Protein AF-A0A5C8LF35-F1 (afdb_monomer_lite)

Structure (mmCIF, N/CA/C/O backbone):
data_AF-A0A5C8LF35-F1
#
_entry.id   AF-A0A5C8LF35-F1
#
loop_
_atom_site.group_PDB
_atom_site.id
_atom_site.type_symbol
_atom_site.label_atom_id
_atom_site.label_alt_id
_atom_site.label_comp_id
_atom_site.label_asym_id
_atom_site.label_entity_id
_atom_site.label_seq_id
_atom_site.pdbx_PDB_ins_code
_atom_site.Cartn_x
_atom_site.Cartn_y
_atom_site.Cartn_z
_atom_site.occupancy
_atom_site.B_iso_or_equiv
_atom_site.auth_seq_id
_atom_site.auth_comp_id
_atom_site.auth_asym_id
_atom_site.auth_atom_id
_atom_site.pdbx_PDB_model_num
ATOM 1 N N . MET A 1 1 ? 1.570 -0.341 0.371 1.00 90.12 1 MET A N 1
ATOM 2 C CA . MET A 1 1 ? 1.064 0.484 1.495 1.00 90.12 1 MET A CA 1
ATOM 3 C C . MET A 1 1 ? 0.778 -0.433 2.674 1.00 90.12 1 MET A C 1
ATOM 5 O O . MET A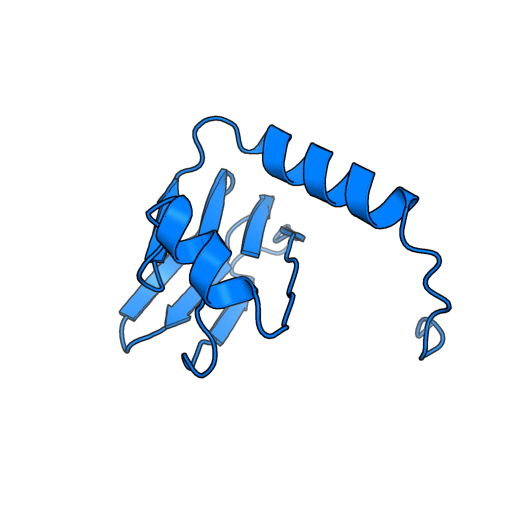 1 1 ? 0.328 -1.541 2.436 1.00 90.12 1 MET A O 1
ATOM 9 N N . GLN A 1 2 ? 1.028 -0.005 3.906 1.00 94.31 2 GLN A N 1
ATOM 10 C CA . GLN A 1 2 ? 0.748 -0.740 5.142 1.00 94.31 2 GLN A CA 1
ATOM 11 C C . GLN A 1 2 ? 0.016 0.172 6.129 1.00 94.31 2 GLN A C 1
ATOM 13 O O . GLN A 1 2 ? 0.334 1.358 6.201 1.00 94.31 2 GLN A O 1
ATOM 18 N N . ILE A 1 3 ? -0.928 -0.374 6.896 1.00 95.06 3 ILE A N 1
ATOM 19 C CA . ILE A 1 3 ? -1.604 0.341 7.983 1.00 95.06 3 ILE A CA 1
ATOM 20 C C . ILE A 1 3 ? -0.829 0.135 9.288 1.00 95.06 3 ILE A C 1
ATOM 22 O O . ILE A 1 3 ? -0.559 -1.003 9.681 1.00 95.06 3 ILE A O 1
ATOM 26 N N . PHE A 1 4 ? -0.487 1.233 9.957 1.00 93.06 4 PHE A N 1
ATOM 27 C CA . PHE A 1 4 ? 0.250 1.238 11.223 1.00 93.06 4 PHE A CA 1
ATOM 28 C C . PHE A 1 4 ? -0.652 1.556 12.421 1.00 93.06 4 PHE A C 1
ATOM 30 O O . PHE A 1 4 ? -0.503 0.957 13.481 1.00 93.06 4 PHE A O 1
ATOM 37 N N . GLU A 1 5 ? -1.615 2.461 12.250 1.00 95.62 5 GLU A N 1
ATOM 38 C CA . GLU A 1 5 ? -2.553 2.870 13.298 1.00 95.62 5 GLU A CA 1
ATOM 39 C C . GLU A 1 5 ? -3.924 3.162 12.681 1.00 95.62 5 GLU A C 1
ATOM 41 O O . GLU A 1 5 ? -4.007 3.560 11.516 1.00 95.62 5 GLU A O 1
ATOM 46 N N . GLY A 1 6 ? -4.992 2.953 13.454 1.00 96.56 6 GLY A N 1
ATOM 47 C CA . GLY A 1 6 ? -6.367 3.166 13.007 1.00 96.56 6 GLY A CA 1
ATOM 48 C C . GLY A 1 6 ? -6.814 2.212 11.895 1.00 96.56 6 GLY A C 1
ATOM 49 O O . GLY A 1 6 ? -6.160 1.217 11.588 1.00 96.56 6 GLY A O 1
ATOM 50 N N . GLU A 1 7 ? -7.954 2.529 11.288 1.00 96.88 7 GLU A N 1
ATOM 51 C CA . GLU A 1 7 ? -8.543 1.768 10.184 1.00 96.88 7 GLU A CA 1
ATOM 52 C C . GLU A 1 7 ? -8.783 2.656 8.961 1.00 96.88 7 GLU A C 1
ATOM 54 O O . GLU A 1 7 ? -9.101 3.849 9.078 1.00 96.88 7 GLU A O 1
ATOM 59 N N . GLY A 1 8 ? -8.658 2.049 7.782 1.00 95.62 8 GLY A N 1
ATOM 60 C CA . GLY A 1 8 ? -8.943 2.682 6.500 1.00 95.62 8 GLY A CA 1
ATOM 61 C C . GLY A 1 8 ? -9.745 1.765 5.592 1.00 95.62 8 GLY A C 1
ATOM 62 O O . GLY A 1 8 ? -9.605 0.544 5.644 1.00 95.62 8 GLY A O 1
ATOM 63 N N . GLN A 1 9 ? -10.575 2.358 4.744 1.00 96.12 9 GLN A N 1
ATOM 64 C CA . GLN A 1 9 ? -11.197 1.648 3.636 1.00 96.12 9 GLN A CA 1
ATOM 65 C C . GLN A 1 9 ? -10.265 1.690 2.431 1.00 96.12 9 GLN A C 1
ATOM 67 O O . GLN A 1 9 ? -9.637 2.713 2.157 1.00 96.12 9 GLN A O 1
ATOM 72 N N . PHE A 1 10 ? -10.193 0.579 1.713 1.00 96.31 10 PHE A N 1
ATOM 73 C CA . PHE A 1 10 ? -9.381 0.424 0.519 1.00 96.31 10 PHE A CA 1
ATOM 74 C C . PHE A 1 10 ? -10.205 -0.248 -0.571 1.00 96.31 10 PHE A C 1
ATOM 76 O O . PHE A 1 10 ? -10.940 -1.197 -0.291 1.00 96.31 10 PHE A O 1
ATOM 83 N N . SER A 1 11 ? -10.077 0.209 -1.810 1.00 96.00 11 SER A N 1
ATOM 84 C CA . SER A 1 11 ? -10.697 -0.436 -2.961 1.00 96.00 11 SER A CA 1
ATOM 85 C C . SER A 1 11 ? -9.704 -0.596 -4.102 1.00 96.00 11 SER A C 1
ATOM 87 O O . SER A 1 11 ? -8.886 0.280 -4.369 1.00 96.00 11 SER A O 1
ATOM 89 N N . PHE A 1 12 ? -9.754 -1.745 -4.767 1.00 95.06 12 PHE A N 1
ATOM 90 C CA . PHE A 1 12 ? -9.065 -1.999 -6.033 1.00 95.06 12 PHE A CA 1
ATOM 91 C C . PHE A 1 12 ? -9.731 -3.179 -6.732 1.00 95.06 12 PHE A C 1
ATOM 93 O O . PHE A 1 12 ? -10.356 -4.019 -6.084 1.00 95.06 12 PHE A O 1
ATOM 100 N N . ALA A 1 13 ? -9.604 -3.251 -8.058 1.00 88.88 13 ALA A N 1
ATOM 101 C CA . ALA A 1 13 ? -10.165 -4.346 -8.857 1.00 88.88 13 ALA A CA 1
ATOM 102 C C . ALA A 1 13 ? -11.664 -4.629 -8.574 1.00 88.88 13 ALA A C 1
ATOM 104 O O . ALA A 1 13 ? -12.097 -5.780 -8.579 1.00 88.88 13 ALA A O 1
ATOM 105 N N . GLY A 1 14 ? -12.450 -3.581 -8.296 1.00 90.69 14 GLY A N 1
ATOM 106 C CA . GLY A 1 14 ? -13.884 -3.688 -7.990 1.00 90.69 14 GLY A CA 1
ATOM 107 C C . GLY A 1 14 ? -14.216 -4.290 -6.619 1.00 90.69 14 GLY A C 1
ATOM 108 O O . GLY A 1 14 ? -15.380 -4.571 -6.349 1.00 90.69 14 GLY A O 1
ATOM 109 N N . GLN A 1 15 ? -13.219 -4.502 -5.759 1.00 92.69 15 GLN A N 1
ATOM 110 C CA . GLN A 1 15 ? -13.398 -5.025 -4.408 1.00 92.69 15 GLN A CA 1
ATOM 111 C C . GLN A 1 15 ? -13.142 -3.935 -3.369 1.00 92.69 15 GLN A C 1
ATOM 113 O O . GLN A 1 15 ? -12.343 -3.027 -3.598 1.00 92.69 15 GLN A O 1
ATOM 118 N N . HIS A 1 16 ? -13.810 -4.054 -2.222 1.00 95.12 16 HIS A N 1
ATOM 119 C CA . HIS A 1 16 ? -13.706 -3.127 -1.099 1.00 95.12 16 HIS A CA 1
ATOM 120 C C . HIS A 1 16 ? -13.293 -3.874 0.167 1.00 95.12 16 HIS A C 1
ATOM 122 O O . HIS A 1 16 ? -13.817 -4.947 0.467 1.00 95.12 16 HIS A O 1
ATOM 128 N N . PHE A 1 17 ? -12.381 -3.278 0.926 1.00 95.19 17 PHE A N 1
ATOM 129 C CA . PHE A 1 17 ? -11.770 -3.879 2.102 1.00 95.19 17 PHE A CA 1
ATOM 130 C C . PHE A 1 17 ? -11.650 -2.848 3.217 1.00 95.19 17 PHE A C 1
ATOM 132 O O . PHE A 1 17 ? -11.328 -1.687 2.967 1.00 95.19 17 PHE A O 1
ATOM 139 N N . ILE A 1 18 ? -11.846 -3.287 4.458 1.00 96.81 18 ILE A N 1
ATOM 140 C CA . ILE A 1 18 ? -11.415 -2.530 5.635 1.00 96.81 18 ILE A CA 1
ATOM 141 C C . ILE A 1 18 ? -10.041 -3.062 6.018 1.00 96.81 18 ILE A C 1
ATOM 143 O O . ILE A 1 18 ? -9.896 -4.248 6.313 1.00 96.81 18 ILE A O 1
ATOM 147 N N . MET A 1 19 ? -9.041 -2.187 5.991 1.00 96.31 19 MET A N 1
ATOM 148 C CA . MET A 1 19 ? -7.674 -2.502 6.376 1.00 96.31 19 MET A CA 1
ATOM 149 C C . MET A 1 19 ? -7.392 -2.016 7.800 1.00 96.31 19 MET A C 1
ATOM 151 O O . MET A 1 19 ? -7.673 -0.869 8.154 1.00 96.31 19 MET A O 1
ATOM 155 N N . LYS A 1 20 ? -6.796 -2.900 8.596 1.00 96.12 20 LYS A N 1
ATOM 156 C CA . LYS A 1 20 ? -6.449 -2.741 10.011 1.00 96.12 20 LYS A CA 1
ATOM 157 C C . LYS A 1 20 ? -4.931 -2.749 10.209 1.00 96.12 20 LYS A C 1
ATOM 159 O O . LYS A 1 20 ? -4.207 -3.162 9.296 1.00 96.12 20 LYS A O 1
ATOM 164 N N . PRO A 1 21 ? -4.425 -2.335 11.387 1.00 96.00 21 PRO A N 1
ATOM 165 C CA . PRO A 1 21 ? -2.996 -2.344 11.666 1.00 96.00 21 PRO A CA 1
ATOM 166 C C . PRO A 1 21 ? -2.359 -3.712 11.401 1.00 96.00 21 PRO A C 1
ATOM 168 O O . PRO A 1 21 ? -2.914 -4.755 11.745 1.00 96.00 21 PRO A O 1
ATOM 171 N N . GLY A 1 22 ? -1.197 -3.698 10.754 1.00 94.56 22 GLY A N 1
ATOM 172 C CA . GLY A 1 22 ? -0.477 -4.904 10.345 1.00 94.56 22 GLY A CA 1
ATOM 173 C C . GLY A 1 22 ? -0.909 -5.494 9.000 1.00 94.56 22 GLY A C 1
ATOM 174 O O . GLY A 1 22 ? -0.255 -6.415 8.512 1.00 94.56 22 GLY A O 1
ATOM 175 N N . GLN A 1 23 ? -1.941 -4.946 8.356 1.00 95.81 23 GLN A N 1
ATOM 176 C CA . GLN A 1 23 ? -2.278 -5.280 6.974 1.00 95.81 23 GLN A CA 1
ATOM 177 C C . GLN A 1 23 ? -1.566 -4.357 5.987 1.00 95.81 23 GLN A C 1
ATOM 179 O O . GLN A 1 23 ? -1.343 -3.171 6.249 1.00 95.81 23 GLN A O 1
ATOM 184 N N . GLY A 1 24 ? -1.244 -4.898 4.817 1.00 94.12 24 GLY A N 1
ATOM 185 C CA . GLY A 1 24 ? -0.667 -4.152 3.712 1.00 94.12 24 GLY A CA 1
ATOM 186 C C . GLY A 1 24 ? -1.238 -4.564 2.367 1.00 94.12 24 GLY A C 1
ATOM 187 O O . GLY A 1 24 ? -1.843 -5.619 2.220 1.00 94.12 24 GLY A O 1
ATOM 188 N N . VAL A 1 25 ? -1.049 -3.702 1.379 1.00 94.62 25 VAL A N 1
ATOM 189 C CA . VAL A 1 25 ? -1.448 -3.918 -0.008 1.00 94.62 25 VAL A CA 1
ATOM 190 C C . VAL A 1 25 ? -0.251 -3.691 -0.926 1.00 94.62 25 VAL A C 1
ATOM 192 O O . VAL A 1 25 ? 0.465 -2.684 -0.807 1.00 94.62 25 VAL A O 1
ATOM 195 N N . LEU A 1 26 ? -0.039 -4.644 -1.834 1.00 94.12 26 LEU A N 1
ATOM 196 C CA . LEU A 1 26 ? 0.822 -4.492 -3.004 1.00 94.12 26 LEU A CA 1
ATOM 197 C C . LEU A 1 26 ? -0.056 -4.077 -4.180 1.00 94.12 26 LEU A C 1
ATOM 199 O O . LEU A 1 26 ? -1.073 -4.717 -4.439 1.00 94.12 26 LEU A O 1
ATOM 203 N N . LEU A 1 27 ? 0.358 -3.041 -4.902 1.00 94.00 27 LEU A N 1
ATOM 204 C CA . LEU A 1 27 ? -0.316 -2.574 -6.107 1.00 94.00 27 LEU A CA 1
ATOM 205 C C . LEU A 1 27 ? 0.691 -2.561 -7.244 1.00 94.00 27 LEU A C 1
ATOM 207 O O . LEU A 1 27 ? 1.705 -1.866 -7.176 1.00 94.00 27 LEU A O 1
ATOM 211 N N . LEU A 1 28 ? 0.415 -3.347 -8.276 1.00 91.56 28 LEU A N 1
ATOM 212 C CA . LEU A 1 28 ? 1.176 -3.310 -9.514 1.00 91.56 28 LEU A CA 1
ATOM 213 C C . LEU A 1 28 ? 0.843 -2.046 -10.324 1.00 91.56 28 LEU A C 1
ATOM 215 O O . LEU A 1 28 ? -0.237 -1.466 -10.151 1.00 91.56 28 LEU A O 1
ATOM 219 N N . PRO A 1 29 ? 1.751 -1.613 -11.219 1.00 89.12 29 PRO A N 1
ATOM 220 C CA . PRO A 1 29 ? 1.519 -0.456 -12.072 1.00 89.12 29 PRO A CA 1
ATOM 221 C C . PRO A 1 29 ? 0.191 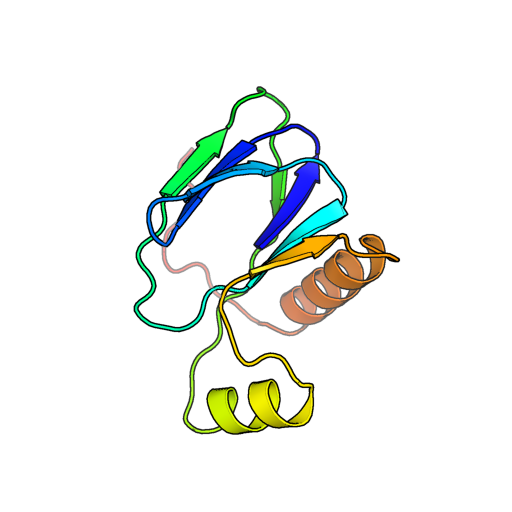-0.542 -12.830 1.00 89.12 29 PRO A C 1
ATOM 223 O O . PRO A 1 29 ? -0.171 -1.588 -13.363 1.00 89.12 29 PRO A O 1
ATOM 226 N N . GLY A 1 30 ? -0.523 0.582 -12.889 1.00 88.44 30 GLY A N 1
ATOM 227 C CA . GLY A 1 30 ? -1.769 0.698 -13.644 1.00 88.44 30 GLY A CA 1
ATOM 228 C C . GLY A 1 30 ? -3.005 0.103 -12.971 1.00 88.44 30 GLY A C 1
ATOM 229 O O . GLY A 1 30 ? -4.074 0.184 -13.563 1.00 88.44 30 GLY A O 1
ATOM 230 N N . VAL A 1 31 ? -2.908 -0.454 -11.756 1.00 91.81 31 VAL A N 1
ATOM 231 C CA . VAL A 1 31 ? -4.082 -0.939 -11.012 1.00 91.81 31 VAL A CA 1
ATOM 232 C C . VAL A 1 31 ? -4.819 0.240 -10.362 1.00 91.81 31 VAL A C 1
ATOM 234 O O . VAL A 1 31 ? -4.272 0.843 -9.431 1.00 91.81 31 VAL A O 1
ATOM 237 N N . PRO A 1 32 ? -6.047 0.582 -10.808 1.00 94.50 32 PRO A N 1
ATOM 238 C CA . PRO A 1 32 ? -6.831 1.648 -10.193 1.00 94.50 32 PRO A CA 1
ATOM 239 C C . PRO A 1 32 ? -7.210 1.266 -8.764 1.00 94.50 32 PRO A C 1
ATOM 241 O O . PRO A 1 32 ? -7.599 0.122 -8.503 1.00 94.50 32 PRO A O 1
ATOM 244 N N . HIS A 1 33 ? -7.082 2.221 -7.850 1.00 95.44 33 HIS A N 1
ATOM 245 C CA . HIS A 1 33 ? -7.347 2.013 -6.437 1.00 95.44 33 HIS A CA 1
ATOM 246 C C . HIS A 1 33 ? -7.738 3.318 -5.749 1.00 95.44 33 HIS A C 1
ATOM 248 O O . HIS A 1 33 ? -7.316 4.397 -6.163 1.00 95.44 33 HIS A O 1
ATOM 254 N N . GLU A 1 34 ? -8.502 3.200 -4.670 1.00 95.75 34 GLU A N 1
ATOM 255 C CA . GLU A 1 34 ? -8.882 4.313 -3.806 1.00 95.75 34 GLU A CA 1
ATOM 256 C C . GLU A 1 34 ? -8.702 3.915 -2.344 1.00 95.75 34 GLU A C 1
ATOM 258 O O . GLU A 1 34 ? -8.783 2.739 -1.977 1.00 95.75 34 GLU A O 1
ATOM 263 N N . TYR A 1 35 ? -8.459 4.905 -1.491 1.00 94.62 35 TYR A N 1
ATOM 264 C CA . TYR A 1 35 ? -8.348 4.684 -0.060 1.00 94.62 35 TYR A CA 1
ATOM 265 C C . TYR A 1 35 ? -8.791 5.902 0.734 1.00 94.62 35 TYR A C 1
ATOM 267 O O . TYR A 1 35 ? -8.584 7.040 0.316 1.00 94.62 35 TYR A O 1
ATOM 275 N N . ALA A 1 36 ? -9.386 5.665 1.900 1.00 95.62 36 ALA A N 1
ATOM 276 C CA . ALA A 1 36 ? -9.809 6.731 2.797 1.00 95.62 36 ALA A CA 1
ATOM 277 C C . ALA A 1 36 ? -9.731 6.302 4.263 1.00 95.62 36 ALA A C 1
ATOM 279 O O . ALA A 1 36 ? -9.892 5.126 4.596 1.00 95.62 36 ALA A O 1
ATOM 280 N N . ALA A 1 37 ? -9.522 7.284 5.141 1.00 96.81 37 ALA A N 1
ATOM 281 C CA . ALA A 1 37 ? -9.558 7.072 6.579 1.00 96.81 37 ALA A CA 1
ATOM 282 C C . ALA A 1 37 ? -10.976 6.682 7.007 1.00 96.81 37 ALA A C 1
ATOM 284 O O . ALA A 1 37 ? -11.934 7.369 6.654 1.00 96.81 37 ALA A O 1
ATOM 285 N N . LEU A 1 38 ? -11.107 5.624 7.806 1.00 96.88 38 LEU A N 1
ATOM 286 C CA . LEU A 1 38 ? -12.345 5.343 8.542 1.00 96.88 38 LEU A CA 1
ATOM 287 C C . LEU A 1 38 ? -12.270 5.838 9.987 1.00 96.88 38 LEU A C 1
ATOM 289 O O . LEU A 1 38 ? -13.296 6.070 10.619 1.00 96.88 38 LEU A O 1
ATOM 293 N N . THR A 1 39 ? -11.055 6.022 10.508 1.00 95.38 39 THR A N 1
ATOM 294 C CA . THR A 1 39 ? -10.813 6.513 11.870 1.00 95.38 39 THR A CA 1
ATOM 295 C C . THR A 1 39 ? -9.904 7.745 11.865 1.00 95.38 39 THR A C 1
ATOM 297 O O . THR A 1 39 ? -9.020 7.829 11.009 1.00 95.38 39 THR A O 1
ATOM 300 N N . PRO A 1 40 ? -10.027 8.659 12.847 1.00 94.62 40 PRO A N 1
ATOM 301 C CA . PRO A 1 40 ? -9.141 9.824 12.962 1.00 94.62 40 PRO A CA 1
ATOM 302 C C . PRO A 1 40 ? -7.660 9.473 13.164 1.00 94.62 40 PRO A C 1
ATOM 304 O O . PRO A 1 40 ? -6.785 10.254 12.810 1.00 94.62 40 PRO A O 1
ATOM 307 N N . ALA A 1 41 ? -7.374 8.301 13.736 1.00 94.00 41 ALA A N 1
ATOM 308 C CA . ALA A 1 41 ? -6.020 7.838 14.028 1.00 94.00 41 ALA A CA 1
ATOM 309 C C . ALA A 1 41 ? -5.349 7.116 12.844 1.00 94.00 41 ALA A C 1
ATOM 311 O O . ALA A 1 41 ? -4.292 6.514 13.023 1.00 94.00 41 ALA A O 1
ATOM 312 N N . TRP A 1 42 ? -5.958 7.125 11.651 1.00 95.31 42 TRP A N 1
ATOM 313 C CA . TRP A 1 42 ? -5.463 6.345 10.524 1.00 95.31 42 TRP A CA 1
ATOM 314 C C . TRP A 1 42 ? -4.087 6.817 10.046 1.00 95.31 42 TRP A C 1
ATOM 316 O O . TRP A 1 42 ? -3.933 7.931 9.545 1.00 95.31 42 TRP A O 1
ATOM 326 N N . LYS A 1 43 ? -3.085 5.944 10.171 1.00 93.75 43 LYS A N 1
ATOM 327 C CA . LYS A 1 43 ? -1.710 6.188 9.722 1.00 93.75 43 LYS A CA 1
ATOM 328 C C . LYS A 1 43 ? -1.235 5.037 8.858 1.00 93.75 43 LYS A C 1
ATOM 330 O O . LYS A 1 43 ? -1.396 3.866 9.215 1.00 93.75 43 LYS A O 1
ATOM 335 N N . THR A 1 44 ? -0.609 5.377 7.737 1.00 92.75 44 THR A N 1
ATOM 336 C CA . THR A 1 44 ? -0.082 4.402 6.783 1.00 92.75 44 THR A CA 1
ATOM 337 C C . THR A 1 44 ? 1.349 4.727 6.382 1.00 92.75 44 THR A C 1
ATOM 339 O O . THR A 1 44 ? 1.754 5.888 6.360 1.00 92.75 44 THR A O 1
ATOM 342 N N . TYR A 1 45 ? 2.103 3.687 6.032 1.00 90.75 45 TYR A N 1
ATOM 343 C CA . TYR A 1 45 ? 3.378 3.807 5.333 1.00 90.75 45 TYR A CA 1
ATOM 344 C C . TYR A 1 45 ? 3.211 3.297 3.906 1.00 90.75 45 TYR A C 1
ATOM 346 O O . TYR A 1 45 ? 2.605 2.249 3.666 1.00 90.75 45 TYR A O 1
ATOM 354 N N . TYR A 1 46 ? 3.782 3.992 2.932 1.00 89.94 46 TYR A N 1
ATOM 355 C CA . TYR A 1 46 ? 3.881 3.470 1.578 1.00 89.94 46 TYR A CA 1
ATOM 356 C C . TYR A 1 46 ? 5.196 3.889 0.940 1.00 89.94 46 TYR A C 1
ATOM 358 O O . TYR A 1 46 ? 5.737 4.954 1.215 1.00 89.94 46 TYR A O 1
ATOM 366 N N . ILE A 1 47 ? 5.704 3.006 0.088 1.00 87.69 47 ILE A N 1
ATOM 367 C CA . ILE A 1 47 ? 6.858 3.255 -0.761 1.00 87.69 47 ILE A CA 1
ATOM 368 C C . ILE A 1 47 ? 6.411 2.898 -2.167 1.00 87.69 47 ILE A C 1
ATOM 370 O O . ILE A 1 47 ? 5.821 1.835 -2.383 1.00 87.69 47 ILE A O 1
ATOM 374 N N . THR A 1 48 ? 6.683 3.788 -3.107 1.00 87.69 48 THR A N 1
ATOM 375 C CA . THR A 1 48 ? 6.563 3.519 -4.533 1.00 87.69 48 THR A CA 1
ATOM 376 C C . THR A 1 48 ? 7.962 3.505 -5.128 1.00 87.69 48 THR A C 1
ATOM 378 O O . THR A 1 48 ? 8.834 4.284 -4.748 1.00 87.69 48 THR A O 1
ATOM 381 N N . PHE A 1 49 ? 8.203 2.575 -6.040 1.00 85.50 49 PHE A N 1
ATOM 382 C CA . PHE A 1 49 ? 9.454 2.482 -6.774 1.00 85.50 49 PHE A CA 1
ATOM 383 C C . PHE A 1 49 ? 9.149 2.018 -8.195 1.00 85.50 49 PHE A C 1
ATOM 385 O O . PHE A 1 49 ? 8.171 1.314 -8.443 1.00 85.50 49 PHE A O 1
ATOM 392 N N . SER A 1 50 ? 9.967 2.460 -9.142 1.00 88.81 50 SER A N 1
ATOM 393 C CA . SER A 1 50 ? 9.818 2.147 -10.561 1.00 88.81 50 SER A CA 1
ATOM 394 C C . SER A 1 50 ? 11.186 1.870 -11.177 1.00 88.81 50 SER A C 1
ATOM 396 O O . SER A 1 50 ? 12.221 2.139 -10.567 1.00 88.81 50 SER A O 1
ATOM 398 N N . GLY A 1 51 ? 11.194 1.286 -12.372 1.00 90.19 51 GLY A N 1
ATOM 399 C CA . GLY A 1 51 ? 12.415 0.947 -13.096 1.00 90.19 51 GLY A CA 1
ATOM 400 C C . GLY A 1 51 ? 12.304 -0.390 -13.815 1.00 90.19 51 GLY A C 1
ATOM 401 O O . GLY A 1 51 ? 11.423 -1.202 -13.530 1.00 90.19 51 GLY A O 1
ATOM 402 N N . SER A 1 52 ? 13.228 -0.633 -14.741 1.00 93.19 52 SER A N 1
ATOM 403 C CA . SER A 1 52 ? 13.233 -1.831 -15.590 1.00 93.19 52 SER A CA 1
ATOM 404 C C . SER A 1 52 ? 13.364 -3.145 -14.811 1.00 93.19 52 SER A C 1
ATOM 406 O O . SER A 1 52 ? 12.910 -4.180 -15.287 1.00 93.19 52 SER A O 1
ATOM 408 N N . LEU A 1 53 ? 13.948 -3.115 -13.608 1.00 92.62 53 LEU A N 1
ATOM 409 C CA . LEU A 1 53 ? 14.182 -4.311 -12.790 1.00 92.62 53 LEU A CA 1
ATOM 410 C C . LEU A 1 53 ? 13.026 -4.676 -11.852 1.00 92.62 53 LEU A C 1
ATOM 412 O O . LEU A 1 53 ? 13.027 -5.774 -11.301 1.00 92.62 53 LEU A O 1
ATOM 416 N N . VAL A 1 54 ? 12.038 -3.795 -11.666 1.00 91.50 54 VAL A N 1
ATOM 417 C CA . VAL A 1 54 ? 10.973 -3.993 -10.666 1.00 91.50 54 VAL A CA 1
ATOM 418 C C . VAL A 1 54 ? 10.202 -5.285 -10.908 1.00 91.50 54 VAL A C 1
ATOM 420 O O . VAL A 1 54 ? 10.010 -6.066 -9.979 1.00 91.50 54 VAL A O 1
ATOM 423 N N . GLN A 1 55 ? 9.829 -5.553 -12.160 1.00 89.12 55 GLN A N 1
ATOM 424 C CA . GLN A 1 55 ? 9.078 -6.758 -12.506 1.00 89.12 55 GLN A CA 1
ATOM 425 C C . GLN A 1 55 ? 9.875 -8.036 -12.207 1.00 89.12 55 GLN A C 1
ATOM 427 O O . GLN A 1 55 ? 9.328 -8.990 -11.654 1.00 89.12 55 GLN A O 1
ATOM 432 N N . SER A 1 56 ? 11.171 -8.045 -12.530 1.00 92.06 56 SER A N 1
ATOM 433 C CA . SER A 1 56 ? 12.054 -9.187 -12.272 1.00 92.06 56 SER A CA 1
ATOM 434 C C . SER A 1 56 ? 12.223 -9.443 -10.776 1.00 92.06 56 SER A C 1
ATOM 436 O O . SER A 1 56 ? 12.159 -10.592 -10.347 1.00 92.06 56 SER A O 1
ATOM 438 N N . ILE A 1 57 ? 12.385 -8.382 -9.978 1.00 92.12 57 ILE A N 1
ATOM 439 C CA . ILE A 1 57 ? 12.508 -8.482 -8.518 1.00 92.12 57 ILE A CA 1
ATOM 440 C C . ILE A 1 57 ? 11.228 -9.063 -7.917 1.00 92.12 57 ILE A C 1
ATOM 442 O O . ILE A 1 57 ? 11.304 -10.051 -7.194 1.00 92.12 57 ILE A O 1
ATOM 446 N N . LEU A 1 58 ? 10.060 -8.496 -8.247 1.00 91.81 58 LEU A N 1
ATOM 447 C CA . LEU A 1 58 ? 8.768 -8.965 -7.731 1.00 91.81 58 LEU A CA 1
ATOM 448 C C . LEU A 1 58 ? 8.502 -10.426 -8.110 1.00 91.81 58 LEU A C 1
ATOM 450 O O . LEU A 1 58 ? 8.079 -11.217 -7.269 1.00 91.81 58 LEU A O 1
ATOM 454 N N . SER A 1 59 ? 8.823 -10.807 -9.349 1.00 90.94 59 SER A N 1
ATOM 455 C CA . SER A 1 59 ? 8.686 -12.190 -9.805 1.00 90.94 59 SER A CA 1
ATOM 456 C C . SER A 1 59 ? 9.613 -13.151 -9.060 1.00 90.94 59 SER A C 1
ATOM 458 O O . SER A 1 59 ? 9.196 -14.265 -8.756 1.00 90.94 59 SER A O 1
ATOM 460 N N . ALA A 1 60 ? 10.851 -12.749 -8.759 1.00 94.88 60 ALA A N 1
ATOM 461 C CA . ALA A 1 60 ? 11.818 -13.595 -8.058 1.00 94.88 60 ALA A CA 1
ATOM 462 C C . ALA A 1 60 ? 11.400 -13.912 -6.612 1.00 94.88 60 ALA A C 1
ATOM 464 O O . ALA A 1 60 ? 11.790 -14.947 -6.077 1.00 94.88 60 ALA A O 1
ATOM 465 N N . ILE A 1 61 ? 10.591 -13.046 -5.996 1.00 92.00 61 ILE A N 1
ATOM 466 C CA . ILE A 1 61 ? 10.063 -13.222 -4.634 1.00 92.00 61 ILE A CA 1
ATOM 467 C C . ILE A 1 61 ? 8.595 -13.678 -4.605 1.00 92.00 61 ILE A C 1
ATOM 469 O O . ILE A 1 61 ? 7.968 -13.664 -3.549 1.00 92.00 61 ILE A O 1
ATOM 473 N N . GLY A 1 62 ? 8.036 -14.084 -5.750 1.00 92.12 62 GLY A N 1
ATOM 474 C CA . GLY A 1 62 ? 6.688 -14.657 -5.834 1.00 92.12 62 GLY A CA 1
ATOM 475 C C . GLY A 1 62 ? 5.536 -13.649 -5.733 1.00 92.12 62 GLY A C 1
ATOM 476 O O . GLY A 1 62 ? 4.389 -14.038 -5.514 1.00 92.12 62 GLY A O 1
ATOM 477 N N . LEU A 1 63 ? 5.803 -12.352 -5.890 1.00 91.94 63 LEU A N 1
ATOM 478 C CA . LEU A 1 63 ? 4.798 -11.291 -5.807 1.00 91.94 63 LEU A CA 1
ATOM 479 C C . LEU A 1 63 ? 4.264 -10.941 -7.201 1.00 91.94 63 LEU A C 1
ATOM 481 O O . LEU A 1 63 ? 4.690 -9.977 -7.832 1.00 91.94 63 LEU A O 1
ATOM 485 N N . HIS A 1 64 ? 3.327 -11.749 -7.694 1.00 89.94 64 HIS A N 1
ATOM 486 C CA . HIS A 1 64 ? 2.854 -11.662 -9.083 1.00 89.94 64 HIS A CA 1
ATOM 487 C C . HIS A 1 64 ? 1.623 -10.784 -9.302 1.00 89.94 64 HIS A C 1
ATOM 489 O O . HIS A 1 64 ? 1.358 -10.401 -10.436 1.00 89.94 64 HIS A O 1
ATOM 495 N N . ASN A 1 65 ? 0.857 -10.494 -8.250 1.00 92.38 65 ASN A N 1
ATOM 496 C CA . ASN A 1 65 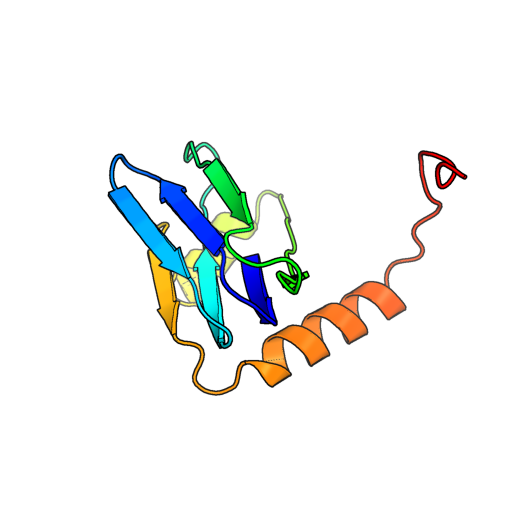? -0.441 -9.836 -8.362 1.00 92.38 65 ASN A CA 1
ATOM 497 C C . ASN A 1 65 ? -0.614 -8.773 -7.280 1.00 92.38 65 ASN A C 1
ATOM 499 O O . ASN A 1 65 ? -0.102 -8.916 -6.164 1.00 92.38 65 ASN A O 1
ATOM 503 N N . SER A 1 66 ? -1.406 -7.748 -7.597 1.00 93.94 66 SER A N 1
ATOM 504 C CA . SER A 1 66 ? -1.927 -6.844 -6.576 1.00 93.94 66 SER A CA 1
ATOM 505 C C . SER A 1 66 ? -2.777 -7.632 -5.589 1.00 93.94 66 SER A C 1
ATOM 507 O O . SER A 1 66 ? -3.671 -8.373 -5.999 1.00 93.94 66 SER A O 1
ATOM 509 N N . ASN A 1 67 ? -2.483 -7.502 -4.300 1.00 94.75 67 ASN A N 1
ATOM 510 C CA . ASN A 1 67 ? -3.176 -8.264 -3.269 1.00 94.75 67 ASN A CA 1
ATOM 511 C C . ASN A 1 67 ? -3.049 -7.594 -1.898 1.00 94.75 67 ASN A C 1
ATOM 513 O O . ASN A 1 67 ? -2.153 -6.769 -1.683 1.00 94.75 67 ASN A O 1
ATOM 517 N N . LEU A 1 68 ? -3.932 -7.984 -0.979 1.00 94.44 68 LEU A N 1
ATOM 518 C CA . LEU A 1 68 ? -3.799 -7.692 0.442 1.00 94.44 68 LEU A CA 1
ATOM 519 C C . LEU A 1 68 ? -2.997 -8.790 1.132 1.00 94.44 68 LEU A C 1
ATOM 521 O O . LEU A 1 68 ? -3.125 -9.972 0.823 1.00 94.44 68 LEU A O 1
ATOM 525 N N . TYR A 1 69 ? -2.211 -8.381 2.114 1.00 93.25 69 TYR A N 1
ATOM 526 C CA . TYR A 1 69 ? -1.364 -9.251 2.907 1.00 93.25 69 TYR A CA 1
ATOM 527 C C . TYR A 1 69 ? -1.550 -8.919 4.381 1.00 93.25 69 TYR A C 1
ATOM 529 O O . TYR A 1 69 ? -1.558 -7.749 4.771 1.00 93.25 69 TYR A O 1
ATOM 537 N N . GLN A 1 70 ? -1.661 -9.957 5.205 1.00 93.94 70 GLN A N 1
ATOM 538 C CA . GLN A 1 70 ? -1.386 -9.838 6.628 1.00 93.94 70 GLN A CA 1
ATOM 539 C C . GLN A 1 70 ? 0.125 -9.964 6.804 1.00 93.94 70 GLN A C 1
ATOM 541 O O . GLN A 1 70 ? 0.708 -10.950 6.360 1.00 93.94 70 GLN A O 1
ATOM 546 N N . LEU A 1 71 ? 0.766 -8.965 7.407 1.00 90.50 71 LEU A N 1
ATOM 547 C CA . LEU A 1 71 ? 2.184 -9.063 7.719 1.00 90.50 71 LEU A CA 1
ATOM 548 C C . LEU A 1 71 ? 2.338 -9.753 9.072 1.00 90.50 71 LEU A C 1
ATOM 550 O O . LEU 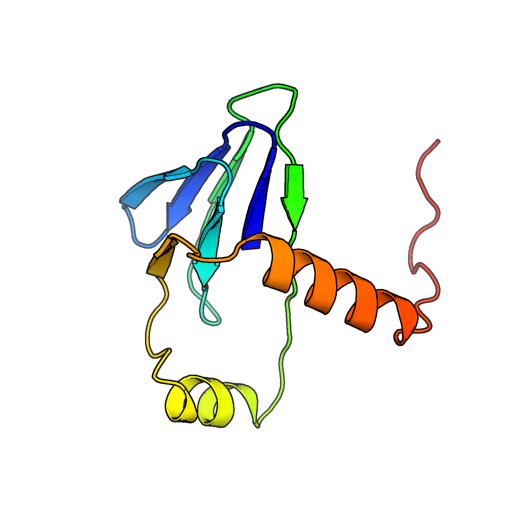A 1 71 ? 1.757 -9.306 10.060 1.00 90.50 71 LEU A O 1
ATOM 554 N N . ASP A 1 72 ? 3.149 -10.808 9.111 1.00 90.88 72 ASP A N 1
ATOM 555 C CA . ASP A 1 72 ? 3.466 -11.522 10.355 1.00 90.88 72 ASP A CA 1
ATOM 556 C C . ASP A 1 72 ? 4.299 -10.659 11.312 1.00 90.88 72 ASP A C 1
ATOM 558 O O . ASP A 1 72 ? 4.187 -10.770 12.529 1.00 90.88 72 ASP A O 1
ATOM 562 N N . LYS A 1 73 ? 5.146 -9.801 10.735 1.00 92.31 73 LYS A N 1
ATOM 563 C CA . LYS A 1 73 ? 6.077 -8.906 11.428 1.00 92.31 73 LYS A CA 1
ATOM 564 C C . LYS A 1 73 ? 5.965 -7.491 10.863 1.00 92.31 73 LYS A C 1
ATOM 566 O O . LYS A 1 73 ? 6.822 -7.069 10.076 1.00 92.31 73 LYS A O 1
ATOM 571 N N . PRO A 1 74 ? 4.864 -6.777 11.148 1.00 90.31 74 PRO A N 1
ATOM 572 C CA . PRO A 1 74 ? 4.599 -5.469 10.560 1.00 90.31 74 PRO A CA 1
ATOM 573 C C . PRO A 1 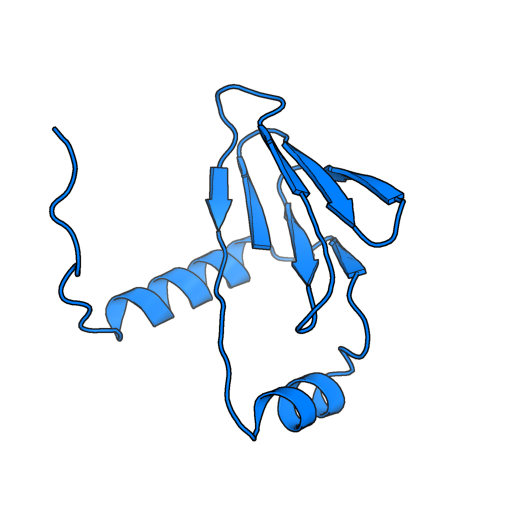74 ? 5.668 -4.415 10.885 1.00 90.31 74 PRO A C 1
ATOM 575 O O . PRO A 1 74 ? 5.871 -3.500 10.088 1.00 90.31 74 PRO A O 1
ATOM 578 N N . GLU A 1 75 ? 6.385 -4.570 11.994 1.00 90.81 75 GLU A N 1
ATOM 579 C CA . GLU A 1 75 ? 7.516 -3.745 12.416 1.00 90.81 75 GLU A CA 1
ATOM 580 C C . GLU A 1 75 ? 8.690 -3.762 11.425 1.00 90.81 75 GLU A C 1
ATOM 582 O O . GLU A 1 75 ? 9.329 -2.729 11.234 1.00 90.81 75 GLU A O 1
ATOM 587 N N . LEU A 1 76 ? 8.927 -4.873 10.711 1.00 89.94 76 LEU A N 1
ATOM 588 C CA . LEU A 1 76 ? 10.021 -4.962 9.733 1.00 89.94 76 LEU A CA 1
ATOM 589 C C . LEU A 1 76 ? 9.818 -4.010 8.551 1.00 89.94 76 LEU A C 1
ATOM 591 O O . LEU A 1 76 ? 10.782 -3.488 7.991 1.00 89.94 76 LEU A O 1
ATOM 595 N N . PHE A 1 77 ? 8.565 -3.759 8.168 1.00 88.81 77 PHE A N 1
ATOM 596 C CA . PHE A 1 77 ? 8.263 -2.796 7.113 1.00 88.81 77 PHE A CA 1
ATOM 597 C C . PHE A 1 77 ? 8.591 -1.367 7.563 1.00 88.81 77 PHE A C 1
ATOM 599 O O . PHE A 1 77 ? 9.157 -0.597 6.789 1.00 88.81 77 PHE A O 1
ATOM 606 N N . TYR A 1 78 ? 8.294 -1.027 8.821 1.00 87.06 78 TYR A N 1
ATOM 607 C CA . TYR A 1 78 ? 8.673 0.258 9.405 1.00 87.06 78 TYR A CA 1
ATOM 608 C C . TYR A 1 78 ? 10.194 0.416 9.499 1.00 87.06 78 TYR A C 1
ATOM 610 O O . TYR A 1 78 ? 10.722 1.462 9.126 1.00 87.06 78 TYR A O 1
ATOM 618 N N . GLU A 1 79 ? 10.916 -0.619 9.933 1.00 90.38 79 GLU A N 1
ATOM 619 C CA . GLU A 1 79 ? 12.382 -0.598 9.984 1.00 90.38 79 GLU A CA 1
ATOM 620 C C . GLU A 1 79 ? 12.994 -0.380 8.597 1.00 90.38 79 GLU A C 1
ATOM 622 O O . GLU A 1 79 ? 13.875 0.470 8.442 1.00 90.38 79 GLU A O 1
ATOM 627 N N . LEU A 1 80 ? 12.488 -1.084 7.578 1.00 87.75 80 LEU A N 1
ATOM 628 C CA . LEU A 1 80 ? 12.909 -0.905 6.190 1.00 87.75 80 LEU A CA 1
ATOM 629 C C . LEU A 1 80 ? 12.596 0.506 5.683 1.00 87.75 80 LEU A C 1
ATOM 631 O O . LEU A 1 80 ? 13.459 1.143 5.081 1.00 87.75 80 LEU A O 1
ATOM 635 N N . PHE A 1 81 ? 11.385 1.006 5.939 1.00 87.75 81 PHE A N 1
ATOM 636 C CA . PHE A 1 81 ? 10.972 2.357 5.565 1.00 87.75 81 PHE A CA 1
ATOM 637 C C . PHE A 1 81 ? 11.886 3.406 6.201 1.00 87.75 81 PHE A C 1
ATOM 639 O O . PHE A 1 81 ? 12.415 4.278 5.515 1.00 87.75 81 PHE A O 1
ATOM 646 N N . HIS A 1 82 ? 12.138 3.293 7.503 1.00 87.12 82 HIS A N 1
ATOM 647 C CA . HIS A 1 82 ? 12.999 4.213 8.240 1.00 87.12 82 HIS A CA 1
ATOM 648 C C . HIS A 1 82 ? 14.450 4.155 7.759 1.00 87.12 82 HIS A C 1
ATOM 650 O O . HIS A 1 82 ? 15.085 5.192 7.567 1.00 87.12 82 HIS A O 1
ATOM 656 N N . ALA A 1 83 ? 14.979 2.952 7.521 1.00 88.31 83 ALA A N 1
ATOM 657 C CA . ALA A 1 83 ? 16.313 2.766 6.962 1.00 88.31 83 ALA A CA 1
ATOM 658 C C . ALA A 1 83 ? 16.423 3.373 5.558 1.00 88.31 83 ALA A C 1
ATOM 660 O O . ALA A 1 83 ? 17.406 4.052 5.264 1.00 88.31 83 ALA A O 1
ATOM 661 N N . PHE A 1 84 ? 15.411 3.183 4.710 1.00 85.88 84 PHE A N 1
ATOM 662 C CA . PHE A 1 84 ? 15.351 3.799 3.389 1.00 85.88 84 PHE A CA 1
ATOM 663 C C . PHE A 1 84 ? 15.384 5.325 3.503 1.00 85.88 84 PHE A C 1
ATOM 665 O O . PHE A 1 84 ? 16.300 5.950 2.975 1.00 85.88 8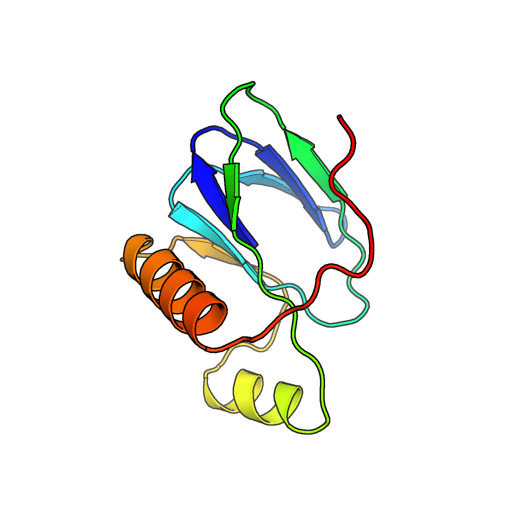4 PHE A O 1
ATOM 672 N N . MET A 1 85 ? 14.473 5.919 4.279 1.00 83.94 85 MET A N 1
ATOM 673 C CA . MET A 1 85 ? 14.362 7.375 4.433 1.00 83.94 85 MET A CA 1
ATOM 674 C C . MET A 1 85 ? 15.632 8.035 4.980 1.00 83.94 85 MET A C 1
ATOM 676 O O . MET A 1 85 ? 15.954 9.146 4.573 1.00 83.94 85 MET A O 1
ATOM 680 N N . LYS A 1 86 ? 16.399 7.359 5.845 1.00 84.88 86 LYS A N 1
ATOM 681 C CA . LYS A 1 86 ? 17.707 7.861 6.307 1.00 84.88 86 LYS A CA 1
ATOM 682 C C . LYS A 1 86 ? 18.749 7.973 5.197 1.00 84.88 86 LYS A C 1
ATOM 684 O O . LYS A 1 86 ? 19.638 8.812 5.286 1.00 84.88 86 LYS A O 1
ATOM 689 N N . ASN A 1 87 ? 18.674 7.101 4.197 1.00 82.19 87 ASN A N 1
ATOM 690 C CA . ASN A 1 87 ? 19.639 7.046 3.104 1.00 82.19 87 ASN A CA 1
ATOM 691 C C . ASN A 1 87 ? 19.226 7.910 1.908 1.00 82.19 87 ASN A C 1
ATOM 693 O O . ASN A 1 87 ? 20.066 8.219 1.061 1.00 82.19 87 ASN A O 1
ATOM 697 N N . VAL A 1 88 ? 17.955 8.318 1.823 1.00 77.00 88 VAL A N 1
ATOM 698 C CA . VAL A 1 88 ? 17.511 9.225 0.766 1.00 77.00 88 VAL A CA 1
ATOM 699 C C . VAL A 1 88 ? 17.724 10.676 1.196 1.00 77.00 88 VAL A C 1
ATOM 701 O O . VAL A 1 88 ? 17.014 11.211 2.043 1.00 77.00 88 VAL A O 1
ATOM 704 N N . HIS A 1 89 ? 18.677 11.354 0.558 1.00 68.06 89 HIS A N 1
ATOM 705 C CA . HIS A 1 89 ? 18.836 12.803 0.675 1.00 68.06 89 HIS A CA 1
ATOM 706 C C . HIS A 1 89 ? 17.774 13.513 -0.179 1.00 68.06 89 HIS A C 1
ATOM 708 O O . HIS A 1 89 ? 18.057 13.982 -1.281 1.00 68.06 89 HIS A O 1
ATOM 714 N N . ILE A 1 90 ? 16.531 13.554 0.303 1.00 65.69 90 ILE A N 1
ATOM 715 C CA . ILE A 1 90 ? 15.427 14.237 -0.382 1.00 65.69 90 ILE A CA 1
ATOM 716 C C . ILE A 1 90 ? 15.450 15.714 0.006 1.00 65.69 90 ILE A C 1
ATOM 718 O O . ILE A 1 90 ? 15.294 16.059 1.177 1.00 65.69 90 ILE A O 1
ATOM 722 N N . LYS A 1 91 ? 15.608 16.602 -0.979 1.00 58.72 91 LYS A N 1
ATOM 723 C CA . LYS A 1 91 ? 15.176 17.993 -0.819 1.00 58.72 91 LYS A CA 1
ATOM 724 C C . LYS A 1 91 ? 13.674 18.036 -1.108 1.00 58.72 91 LYS A C 1
ATOM 726 O O . LYS A 1 91 ? 13.286 17.556 -2.172 1.00 58.72 91 LYS A O 1
ATOM 731 N N . PRO A 1 92 ? 12.832 18.550 -0.197 1.00 60.69 92 PRO A N 1
ATOM 732 C CA . PRO A 1 92 ? 11.407 18.669 -0.466 1.00 60.69 92 PRO A CA 1
ATOM 733 C C . PRO A 1 92 ? 11.186 19.563 -1.690 1.00 60.69 92 PRO A C 1
ATOM 735 O O . PRO A 1 92 ? 11.755 20.649 -1.784 1.00 60.69 92 PRO A O 1
ATOM 738 N N . GLU A 1 93 ? 10.384 19.077 -2.635 1.00 61.88 93 GLU A N 1
ATOM 739 C CA . GLU A 1 93 ? 10.050 19.798 -3.870 1.00 61.88 93 GLU A CA 1
ATOM 740 C C . GLU A 1 93 ? 9.000 20.895 -3.616 1.00 61.88 93 GLU A C 1
ATOM 742 O O . GLU A 1 93 ? 8.932 21.882 -4.344 1.00 61.88 93 GLU A O 1
ATOM 747 N N . PHE A 1 94 ? 8.254 20.773 -2.511 1.00 59.88 94 PHE A N 1
ATOM 748 C CA . PHE A 1 94 ? 7.287 21.759 -2.038 1.00 59.88 94 PHE A CA 1
ATOM 749 C C . PHE A 1 94 ? 7.520 22.057 -0.548 1.00 59.88 94 PHE A C 1
ATOM 751 O O . PHE A 1 94 ? 7.743 21.118 0.224 1.00 59.88 94 PHE A O 1
ATOM 758 N N . PRO A 1 95 ? 7.489 23.332 -0.117 1.00 53.00 95 PRO A N 1
ATOM 759 C CA . PRO A 1 95 ? 7.547 23.672 1.300 1.00 53.00 95 PRO A CA 1
ATOM 760 C C . PRO A 1 95 ? 6.331 23.090 2.030 1.00 53.00 95 PRO A C 1
ATOM 762 O O . PRO A 1 95 ? 5.240 23.013 1.464 1.00 53.00 95 PRO A O 1
ATOM 765 N N . ALA A 1 96 ? 6.524 22.674 3.285 1.00 51.28 96 ALA A N 1
ATOM 766 C CA . ALA A 1 96 ? 5.413 22.278 4.141 1.00 51.28 96 ALA A CA 1
ATOM 767 C C . ALA A 1 96 ? 4.416 23.443 4.233 1.00 51.28 96 ALA A C 1
ATOM 769 O O . ALA A 1 96 ? 4.816 24.572 4.513 1.00 51.28 96 ALA A O 1
ATOM 770 N N . SER A 1 97 ? 3.142 23.178 3.954 1.00 56.66 97 SER A N 1
ATOM 771 C CA . SER A 1 97 ? 2.062 24.129 4.211 1.00 56.66 97 SER A CA 1
ATOM 772 C C . SER A 1 97 ? 1.927 24.341 5.721 1.00 56.66 97 SER A C 1
ATOM 774 O O . SER A 1 97 ? 1.826 23.350 6.449 1.00 56.66 97 SER A O 1
ATOM 776 N N . GLU A 1 98 ? 1.968 25.608 6.148 1.00 44.72 98 GLU A N 1
ATOM 777 C CA . GLU A 1 98 ? 1.708 26.064 7.526 1.00 44.72 98 GLU A CA 1
ATOM 778 C C . GLU A 1 98 ? 0.290 25.729 8.010 1.00 44.72 98 GLU A C 1
ATOM 780 O O . GLU A 1 98 ? -0.648 25.743 7.175 1.00 44.72 98 GLU A O 1
#

Sequence (98 aa):
MQIFEGEGQFSFAGQHFIMKPGQGVLLLPGVPHEYAALTPAWKTYYITFSGSLVQSILSAIGLHNSNLYQLDKPELFYELFHAFMKNVHIKPEFPASE

Secondary structure (DSSP, 8-state):
-EEEES-EEEEETTEEEEE-TTEEEE--TT--EEEEESSTT-EEE-----STTHHHHHHHTT--S-EEEE-S-HHHHHHHHHHHHHH--PPPSSPPP-

Radius of gyration: 14.77 Å; chains: 1; bounding box: 34×41×30 Å

Foldseek 3Di:
DFWQDAWKWKDWPRDIDIHDHQKDKDDDPPTDMDMDGPDPTTDDDDDDDDDPCPCVVCVVVPNNHIDMDRHPCSVVVVVVSVVVVVPDPDDDPDDDDD

pLDDT: mean 88.63, std 11.09, range [44.72, 96.88]